Protein AF-A0A8I0H6W7-F1 (afdb_monomer_lite)

pLDDT: mean 93.74, std 3.33, range [80.88, 97.06]

Structure (mmCIF, N/CA/C/O backbone):
data_AF-A0A8I0H6W7-F1
#
_entry.id   AF-A0A8I0H6W7-F1
#
loop_
_atom_site.group_PDB
_atom_site.id
_atom_site.type_symbol
_atom_site.label_atom_id
_atom_site.label_alt_id
_atom_site.label_comp_id
_atom_site.label_asym_id
_atom_site.label_entity_id
_atom_site.label_seq_id
_atom_site.pdbx_PDB_ins_code
_atom_site.Cartn_x
_atom_site.Cartn_y
_atom_site.Cartn_z
_atom_site.occupancy
_atom_site.B_iso_or_equiv
_atom_site.auth_seq_id
_atom_site.auth_comp_id
_atom_site.auth_asym_id
_atom_site.auth_atom_id
_atom_site.pdbx_PDB_model_num
ATOM 1 N N . LYS A 1 1 ? -25.964 -0.171 -8.758 1.00 80.88 1 LYS A N 1
ATOM 2 C CA . LYS A 1 1 ? -25.031 0.983 -8.787 1.00 80.88 1 LYS A CA 1
ATOM 3 C C . LYS A 1 1 ? -23.669 0.427 -9.146 1.00 80.88 1 LYS A C 1
ATOM 5 O O . LYS A 1 1 ? -23.353 -0.638 -8.637 1.00 80.88 1 LYS A O 1
ATOM 10 N N . GLU A 1 2 ? -22.921 1.110 -10.001 1.00 89.44 2 GLU A N 1
ATOM 11 C CA . GLU A 1 2 ? -21.640 0.631 -10.526 1.00 89.44 2 GLU A CA 1
ATOM 12 C C . GLU A 1 2 ? -20.545 1.651 -10.208 1.00 89.44 2 GLU A C 1
ATOM 14 O O . GLU A 1 2 ? -20.805 2.857 -10.179 1.00 89.44 2 GLU A O 1
ATOM 19 N N . LEU A 1 3 ? -19.344 1.150 -9.932 1.00 90.94 3 LEU A N 1
ATOM 20 C CA . LEU A 1 3 ? -18.115 1.919 -9.792 1.00 90.94 3 LEU A CA 1
ATOM 21 C C . LEU A 1 3 ? -17.142 1.369 -10.832 1.00 90.94 3 LEU A C 1
ATOM 23 O O . LEU A 1 3 ? -17.015 0.157 -10.953 1.00 90.94 3 LEU A O 1
ATOM 27 N N . PHE A 1 4 ? -16.478 2.259 -11.560 1.00 92.88 4 PHE A N 1
ATOM 28 C CA . PHE A 1 4 ? -15.432 1.907 -12.511 1.00 92.88 4 PHE A CA 1
ATOM 29 C C . PHE A 1 4 ? -14.177 2.689 -12.156 1.00 92.88 4 PHE A C 1
ATOM 31 O O . PHE A 1 4 ? -14.229 3.911 -11.978 1.00 92.88 4 PHE A O 1
ATOM 38 N N . VAL A 1 5 ? -13.052 1.992 -12.066 1.00 92.06 5 VAL A N 1
ATOM 39 C CA . VAL A 1 5 ? -11.750 2.584 -11.781 1.00 92.06 5 VAL A CA 1
ATOM 40 C C . VAL A 1 5 ? -10.722 2.111 -12.795 1.00 92.06 5 VAL A C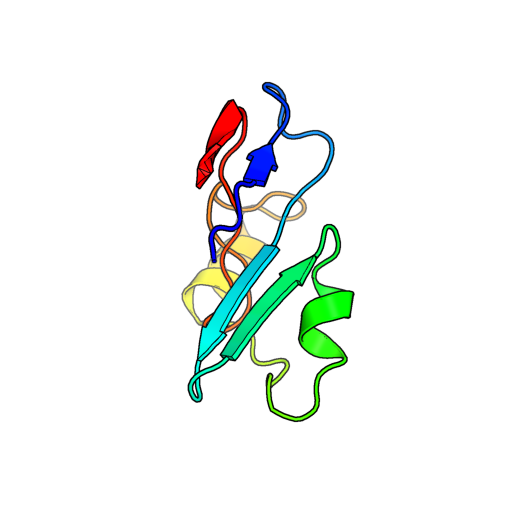 1
ATOM 42 O O . VAL A 1 5 ? -10.709 0.962 -13.220 1.00 92.06 5 VAL A O 1
ATOM 45 N N . ALA A 1 6 ? -9.827 3.009 -13.191 1.00 92.75 6 ALA A N 1
ATOM 46 C CA . ALA A 1 6 ? -8.741 2.708 -14.111 1.00 92.75 6 ALA A CA 1
ATOM 47 C C . ALA A 1 6 ? -7.461 3.398 -13.648 1.00 92.75 6 ALA A C 1
ATOM 49 O O . ALA A 1 6 ? -7.500 4.515 -13.125 1.00 92.75 6 ALA A O 1
ATOM 50 N N . ARG A 1 7 ? -6.327 2.728 -13.846 1.00 94.94 7 ARG A N 1
ATOM 51 C CA . ARG A 1 7 ? -5.001 3.275 -13.566 1.00 94.94 7 ARG A CA 1
ATOM 52 C C . ARG A 1 7 ? -4.315 3.685 -14.860 1.00 94.94 7 ARG A C 1
ATOM 54 O O . ARG A 1 7 ? -4.467 3.030 -15.890 1.00 94.94 7 ARG A O 1
ATOM 61 N N . ASP A 1 8 ? -3.543 4.765 -14.792 1.00 93.81 8 ASP A N 1
ATOM 62 C CA . ASP A 1 8 ? -2.771 5.239 -15.932 1.00 93.81 8 ASP A CA 1
ATOM 63 C C . ASP A 1 8 ? -1.805 4.149 -16.451 1.00 93.81 8 ASP A C 1
ATOM 65 O O . ASP A 1 8 ? -1.362 3.300 -15.666 1.00 93.81 8 ASP A O 1
ATOM 69 N N . PRO A 1 9 ? -1.465 4.144 -17.756 1.00 93.06 9 PRO A N 1
ATOM 70 C CA . PRO A 1 9 ? -0.646 3.089 -18.355 1.00 93.06 9 PRO A CA 1
ATOM 71 C C . PRO A 1 9 ? 0.712 2.888 -17.680 1.00 93.06 9 PRO A C 1
ATOM 73 O O . PRO A 1 9 ? 1.179 1.759 -17.557 1.00 93.06 9 PRO A O 1
ATOM 76 N N . MET A 1 10 ? 1.337 3.976 -17.224 1.00 91.56 10 MET A N 1
ATOM 77 C CA . MET A 1 10 ? 2.647 3.939 -16.572 1.00 91.56 10 MET A CA 1
ATOM 78 C C . MET A 1 10 ? 2.556 3.671 -15.064 1.00 91.56 10 MET A C 1
ATOM 80 O O . MET A 1 10 ? 3.573 3.428 -14.420 1.00 91.56 10 MET A O 1
ATOM 84 N N . GLY A 1 11 ? 1.352 3.694 -14.492 1.00 90.56 11 GLY A N 1
ATOM 85 C CA . GLY A 1 11 ? 1.112 3.526 -13.068 1.00 90.56 11 GLY A CA 1
ATOM 86 C C . GLY A 1 11 ? 1.707 4.634 -12.203 1.00 90.56 11 GLY A C 1
ATOM 87 O O . GLY A 1 11 ? 2.035 4.366 -11.046 1.00 90.56 11 GLY A O 1
ATOM 88 N N . VAL A 1 12 ? 1.845 5.855 -12.729 1.00 92.12 12 VAL A N 1
ATOM 89 C CA . VAL A 1 12 ? 2.436 6.996 -12.010 1.00 92.12 12 VAL A CA 1
ATOM 90 C C . VAL A 1 12 ? 1.684 7.263 -10.710 1.00 92.12 12 VAL A C 1
ATOM 92 O O . VAL A 1 12 ? 2.311 7.445 -9.665 1.00 92.12 12 VAL A O 1
ATOM 95 N N . LYS A 1 13 ? 0.345 7.247 -10.748 1.00 91.81 13 LYS A N 1
ATOM 96 C CA . LYS A 1 13 ? -0.470 7.392 -9.540 1.00 91.81 13 LYS A CA 1
ATOM 97 C C . LYS A 1 13 ? -0.986 6.015 -9.112 1.00 91.81 13 LYS A C 1
ATOM 99 O O . LYS A 1 13 ? -1.704 5.369 -9.879 1.00 91.81 13 LYS A O 1
ATOM 104 N N . PRO A 1 14 ? -0.620 5.521 -7.918 1.00 93.12 14 PRO A N 1
ATOM 105 C CA . PRO A 1 14 ? -1.164 4.269 -7.423 1.00 93.12 14 PRO A CA 1
ATOM 106 C C . PRO A 1 14 ? -2.646 4.421 -7.083 1.00 93.12 14 PRO A C 1
ATOM 108 O O . PRO A 1 14 ? -3.133 5.517 -6.802 1.00 93.12 14 PRO A O 1
ATOM 111 N N . LEU A 1 15 ? -3.355 3.299 -7.106 1.00 95.44 15 LEU A N 1
ATOM 112 C CA . LEU A 1 15 ? -4.727 3.193 -6.634 1.00 95.44 15 LEU A CA 1
ATOM 113 C C . LEU A 1 15 ? -4.828 1.925 -5.795 1.00 95.44 15 LEU A C 1
ATOM 115 O O . LEU A 1 15 ? -4.671 0.821 -6.316 1.00 95.44 15 LEU A O 1
ATOM 119 N N . PHE A 1 16 ? -5.056 2.102 -4.500 1.00 96.31 16 PHE A N 1
ATOM 120 C CA . PHE A 1 16 ? -5.202 1.027 -3.534 1.00 96.31 16 PHE A CA 1
ATOM 121 C C . PHE A 1 16 ? -6.673 0.776 -3.254 1.00 96.31 16 PHE A C 1
ATOM 123 O O . PHE A 1 16 ? -7.481 1.708 -3.269 1.00 96.31 16 PHE A O 1
ATOM 130 N N . TYR A 1 17 ? -7.008 -0.474 -2.970 1.00 96.62 17 TYR A N 1
ATOM 131 C CA . TYR A 1 17 ? -8.343 -0.867 -2.560 1.00 96.62 17 TYR A CA 1
ATOM 132 C C . TYR A 1 17 ? -8.297 -2.024 -1.566 1.00 96.62 17 TYR A C 1
ATOM 134 O O . TYR A 1 17 ? -7.309 -2.755 -1.460 1.00 96.62 17 TYR A O 1
ATOM 142 N N . THR A 1 18 ? -9.383 -2.182 -0.824 1.00 96.44 18 THR A N 1
ATOM 143 C CA . THR A 1 18 ? -9.601 -3.323 0.054 1.00 96.44 18 THR A CA 1
ATOM 144 C C . THR A 1 18 ? -11.088 -3.639 0.128 1.00 96.44 18 THR A C 1
ATOM 146 O O . THR A 1 18 ? -11.930 -2.738 0.099 1.00 96.44 18 THR A O 1
ATOM 149 N N . GLU A 1 19 ? -11.396 -4.928 0.200 1.00 94.56 19 GLU A N 1
ATOM 150 C CA . GLU A 1 19 ? -12.752 -5.442 0.339 1.00 94.56 19 GLU A CA 1
ATOM 151 C C . GLU A 1 19 ? -12.785 -6.358 1.558 1.00 94.56 19 GLU A C 1
ATOM 153 O O . GLU A 1 19 ? -12.252 -7.468 1.539 1.00 94.56 19 GLU A O 1
ATOM 158 N N . GLN A 1 20 ? -13.340 -5.850 2.653 1.00 91.25 20 GLN A N 1
ATOM 159 C CA . GLN A 1 20 ? -13.426 -6.572 3.918 1.00 91.25 20 GLN A CA 1
ATOM 160 C C . GLN A 1 20 ? -14.544 -5.999 4.786 1.00 91.25 20 GLN A C 1
ATOM 162 O O . GLN A 1 20 ? -14.938 -4.843 4.641 1.00 91.25 20 GLN A O 1
ATOM 167 N N . ALA A 1 21 ? -15.098 -6.840 5.665 1.00 86.94 21 ALA A N 1
ATOM 168 C CA . ALA A 1 21 ? -16.213 -6.492 6.550 1.00 86.94 21 ALA A CA 1
ATOM 169 C C . ALA A 1 21 ? -17.441 -5.888 5.823 1.00 86.94 21 ALA A C 1
ATOM 171 O O . ALA A 1 21 ? -18.132 -5.029 6.363 1.00 86.94 21 ALA A O 1
ATOM 172 N N . GLY A 1 22 ? -17.712 -6.332 4.589 1.00 91.38 22 GLY A N 1
ATOM 173 C CA . GLY A 1 22 ? -18.840 -5.848 3.781 1.00 91.38 22 GLY A CA 1
ATOM 174 C C . GLY A 1 22 ? -18.664 -4.433 3.220 1.00 91.38 22 GLY A C 1
ATOM 175 O O . GLY A 1 22 ? -19.627 -3.853 2.725 1.00 91.38 22 GLY A O 1
ATOM 176 N N . MET A 1 23 ? -17.455 -3.872 3.291 1.00 93.19 23 MET A N 1
ATOM 177 C CA . MET A 1 23 ? -17.119 -2.568 2.732 1.00 93.19 23 MET A CA 1
ATOM 178 C C . MET A 1 23 ? -16.121 -2.714 1.592 1.00 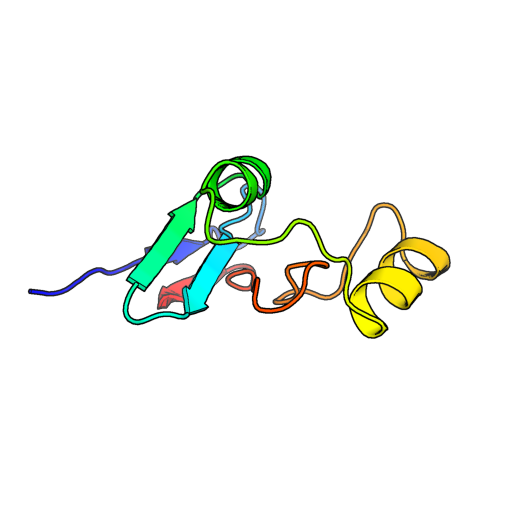93.19 23 MET A C 1
ATOM 180 O O . MET A 1 23 ? -15.222 -3.553 1.637 1.00 93.19 23 MET A O 1
ATOM 184 N N . PHE A 1 24 ? -16.239 -1.815 0.622 1.00 94.69 24 PHE A N 1
ATOM 185 C CA . PHE A 1 24 ? -15.236 -1.601 -0.407 1.00 94.69 24 PHE A CA 1
ATOM 186 C C . PHE A 1 24 ? -14.642 -0.203 -0.224 1.00 94.69 24 PHE A C 1
ATOM 188 O O . PHE A 1 24 ? -15.343 0.799 -0.383 1.00 94.69 24 PHE A O 1
ATOM 195 N N . LEU A 1 25 ? -13.362 -0.131 0.144 1.00 95.81 25 LEU A N 1
ATOM 196 C CA . LEU A 1 25 ? -12.631 1.125 0.326 1.00 95.81 25 LEU A CA 1
ATOM 197 C C . LEU A 1 25 ? -11.566 1.249 -0.759 1.00 95.81 25 LEU A C 1
ATOM 199 O O . LEU A 1 25 ? -10.880 0.276 -1.064 1.00 95.81 25 LEU A O 1
ATOM 203 N N . PHE A 1 26 ? -11.390 2.448 -1.308 1.00 96.00 26 PHE A N 1
ATOM 204 C CA . PHE A 1 26 ? -10.372 2.728 -2.315 1.00 96.00 26 PHE A CA 1
ATOM 205 C C . PHE A 1 26 ? -9.782 4.129 -2.136 1.00 96.00 26 PHE A C 1
ATOM 207 O O . PHE A 1 26 ? -10.403 5.017 -1.553 1.00 96.00 26 PHE A O 1
ATOM 214 N N . GLY A 1 27 ? -8.569 4.335 -2.642 1.00 95.69 27 GLY A N 1
ATOM 215 C CA . GLY A 1 27 ? -7.886 5.619 -2.561 1.00 95.69 27 GLY A CA 1
ATOM 216 C C . GLY A 1 27 ? -6.563 5.614 -3.310 1.00 95.69 27 GLY A C 1
ATOM 217 O O . GLY A 1 27 ? -5.919 4.580 -3.462 1.00 95.69 27 GLY A O 1
ATOM 218 N N . SER A 1 28 ? -6.128 6.782 -3.780 1.00 94.62 28 SER A N 1
ATOM 219 C CA . SER A 1 28 ? -4.841 6.896 -4.478 1.00 94.62 28 SER A CA 1
ATOM 220 C C . SER A 1 28 ? -3.626 6.891 -3.549 1.00 94.62 28 SER A C 1
ATOM 222 O O . SER A 1 28 ? -2.490 6.980 -4.000 1.00 94.62 28 SER A O 1
ATOM 224 N N . GLU A 1 29 ? -3.859 6.837 -2.241 1.00 95.00 29 GLU A N 1
ATOM 225 C CA . GLU A 1 29 ? -2.825 6.758 -1.224 1.00 9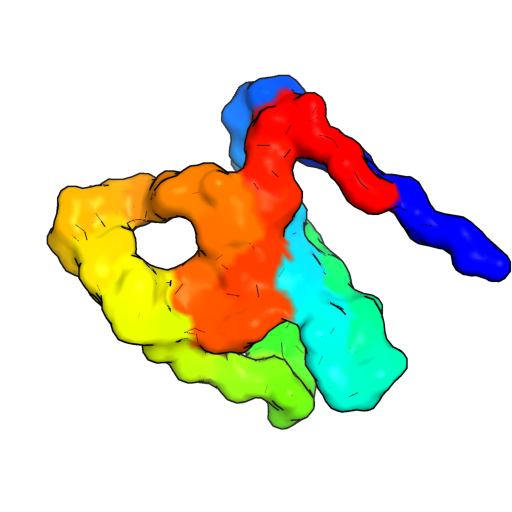5.00 29 GLU A CA 1
ATOM 226 C C . GLU A 1 29 ? -3.201 5.681 -0.217 1.00 95.00 29 GLU A C 1
ATOM 228 O O . GLU A 1 29 ? -4.337 5.623 0.252 1.00 95.00 29 GLU A O 1
ATOM 233 N N . ILE A 1 30 ? -2.236 4.848 0.162 1.00 95.62 30 ILE A N 1
ATOM 234 C CA . ILE A 1 30 ? -2.506 3.750 1.091 1.00 95.62 30 ILE A CA 1
ATOM 235 C C . ILE A 1 30 ? -2.952 4.245 2.470 1.00 95.62 30 ILE A C 1
ATOM 237 O O . ILE A 1 30 ? -3.813 3.645 3.108 1.00 95.62 30 ILE A O 1
ATOM 241 N N . LYS A 1 31 ? -2.442 5.407 2.894 1.00 95.88 31 LYS A N 1
ATOM 242 C CA . LYS A 1 31 ? -2.810 6.033 4.166 1.00 95.88 31 LYS A CA 1
ATOM 243 C C . LYS A 1 31 ? -4.295 6.405 4.242 1.00 95.88 31 LYS A C 1
ATOM 245 O O . LYS A 1 31 ? -4.832 6.490 5.337 1.00 95.88 31 LYS A O 1
ATOM 250 N N . THR A 1 32 ? -4.966 6.584 3.100 1.00 96.25 32 THR A N 1
ATOM 251 C CA . THR A 1 32 ? -6.417 6.803 3.052 1.00 96.25 32 THR A CA 1
ATOM 252 C C . THR A 1 32 ? -7.176 5.584 3.567 1.00 96.25 32 THR A C 1
ATOM 254 O O . THR A 1 32 ? -8.115 5.743 4.339 1.00 96.25 32 THR A O 1
ATOM 257 N N . LEU A 1 33 ? -6.754 4.373 3.190 1.00 96.69 33 LEU A N 1
ATOM 258 C CA . LEU A 1 33 ? -7.373 3.133 3.665 1.00 96.69 33 LEU A CA 1
ATOM 259 C C . LEU A 1 33 ? -7.020 2.886 5.135 1.00 96.69 33 LEU A C 1
ATOM 261 O O . LEU A 1 33 ? -7.899 2.567 5.928 1.00 96.69 33 LEU A O 1
ATOM 265 N N . LEU A 1 34 ? -5.753 3.098 5.505 1.00 97.00 34 LEU A N 1
ATOM 266 C CA . LEU A 1 34 ? -5.254 2.897 6.873 1.00 97.00 34 LEU A CA 1
ATOM 267 C C . LEU A 1 34 ? -5.834 3.883 7.899 1.00 97.00 34 LEU A C 1
ATOM 269 O O . LEU A 1 34 ? -5.749 3.640 9.098 1.00 97.00 34 LEU A O 1
ATOM 273 N N . ALA A 1 35 ? -6.419 4.996 7.453 1.00 96.88 35 ALA A N 1
ATOM 274 C CA . ALA A 1 35 ? -7.133 5.917 8.332 1.00 96.88 35 ALA A CA 1
ATOM 275 C C . ALA A 1 35 ? -8.489 5.359 8.804 1.00 96.88 35 ALA A C 1
ATOM 277 O O . ALA A 1 35 ? -9.067 5.883 9.757 1.00 96.88 35 ALA A O 1
ATOM 278 N N . HIS A 1 36 ? -9.020 4.322 8.147 1.00 95.81 36 HIS A N 1
ATOM 279 C CA . HIS A 1 36 ? -10.294 3.723 8.521 1.00 95.81 36 HIS A CA 1
ATOM 280 C C . HIS A 1 36 ? -10.113 2.764 9.715 1.00 95.81 36 HIS A C 1
ATOM 282 O O . HIS A 1 36 ? -9.299 1.847 9.636 1.00 95.81 36 HIS A O 1
ATOM 288 N N . PRO A 1 37 ? -10.899 2.889 10.801 1.00 93.88 37 PRO A N 1
ATOM 289 C CA . PRO A 1 37 ? -10.655 2.174 12.062 1.00 93.88 37 PRO A CA 1
ATOM 290 C C .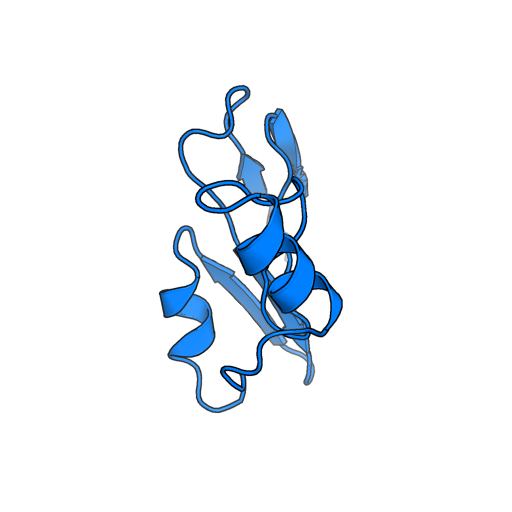 PRO A 1 37 ? -10.762 0.645 11.963 1.00 93.88 37 PRO A C 1
ATOM 292 O O . PRO A 1 37 ? -10.229 -0.068 12.806 1.00 93.88 37 PRO A O 1
ATOM 295 N N . GLN A 1 38 ? -11.458 0.134 10.945 1.00 93.56 38 GLN A N 1
ATOM 296 C CA . GLN A 1 38 ? -11.597 -1.306 10.697 1.00 93.56 38 GLN A CA 1
ATOM 297 C C . GLN A 1 38 ? -10.488 -1.885 9.805 1.00 93.56 38 GLN A C 1
ATOM 299 O O . GLN A 1 38 ? -10.501 -3.083 9.540 1.00 93.56 38 GLN A O 1
ATOM 304 N N . ILE A 1 39 ? -9.551 -1.060 9.329 1.00 94.38 39 ILE A N 1
ATOM 305 C CA . ILE A 1 39 ? -8.429 -1.494 8.496 1.00 94.38 39 ILE A CA 1
ATOM 306 C C . ILE A 1 39 ? -7.161 -1.474 9.356 1.00 94.38 39 ILE A C 1
ATOM 308 O O . ILE A 1 39 ? -6.606 -0.402 9.607 1.00 94.38 39 ILE A O 1
ATOM 312 N N . PRO A 1 40 ? -6.690 -2.634 9.846 1.00 93.38 40 PRO A N 1
ATOM 313 C CA . PRO A 1 40 ? -5.484 -2.679 10.655 1.00 93.38 40 PRO A CA 1
ATOM 314 C C . PRO A 1 40 ? -4.252 -2.368 9.799 1.00 93.38 40 PRO A C 1
ATOM 316 O O . PRO A 1 40 ? -4.084 -2.895 8.700 1.00 93.38 40 PRO A O 1
ATOM 319 N N . ALA A 1 41 ? -3.337 -1.560 10.335 1.00 95.94 41 ALA A N 1
ATOM 320 C CA . ALA A 1 41 ? -2.031 -1.307 9.728 1.00 95.94 41 ALA A CA 1
ATOM 321 C C . ALA A 1 41 ? -1.064 -2.481 9.974 1.00 95.94 41 ALA A C 1
ATOM 323 O O . ALA A 1 41 ? -0.020 -2.327 10.606 1.00 95.94 41 ALA A O 1
ATOM 324 N N . GLN A 1 42 ? -1.431 -3.670 9.492 1.00 96.94 42 GLN A N 1
ATOM 325 C CA . GLN A 1 42 ? -0.632 -4.888 9.594 1.00 96.94 42 GLN A CA 1
ATOM 326 C C . GLN A 1 42 ? 0.061 -5.177 8.262 1.00 96.94 42 GLN A C 1
ATOM 328 O O . GLN A 1 42 ? -0.600 -5.377 7.250 1.00 96.94 42 GLN A O 1
ATOM 333 N N . VAL A 1 43 ? 1.393 -5.181 8.255 1.00 96.56 43 VAL A N 1
ATOM 334 C CA . VAL A 1 43 ? 2.186 -5.566 7.077 1.00 96.56 43 VAL A CA 1
ATOM 335 C C . VAL A 1 43 ? 2.079 -7.076 6.885 1.00 96.56 43 VAL A C 1
ATOM 337 O O . VAL A 1 43 ? 2.248 -7.820 7.853 1.00 96.56 43 VAL A O 1
ATOM 340 N N . SER A 1 44 ? 1.817 -7.524 5.655 1.00 95.94 44 SER A N 1
ATOM 341 C CA . SER A 1 44 ? 1.753 -8.955 5.362 1.00 95.94 44 SER A CA 1
ATOM 342 C C . SER A 1 44 ? 3.141 -9.582 5.344 1.00 95.94 44 SER A C 1
ATOM 344 O O . SER A 1 44 ? 4.153 -8.899 5.168 1.00 95.94 44 SER A O 1
ATOM 346 N N . ARG A 1 45 ? 3.223 -10.904 5.508 1.00 96.31 45 ARG A N 1
ATOM 347 C CA . ARG A 1 45 ? 4.508 -11.616 5.421 1.00 96.31 45 ARG A CA 1
ATOM 348 C C . ARG A 1 45 ? 5.194 -11.348 4.076 1.00 96.31 45 ARG A C 1
ATOM 350 O O . ARG A 1 45 ? 6.394 -11.079 4.029 1.00 96.31 45 ARG A O 1
ATOM 357 N N . GLU A 1 46 ? 4.432 -11.386 2.992 1.00 94.94 46 GLU A N 1
ATOM 358 C CA . GLU A 1 46 ? 4.890 -11.104 1.634 1.00 94.94 46 GLU A CA 1
ATOM 359 C C . GLU A 1 46 ? 5.244 -9.629 1.456 1.00 94.94 46 GLU A C 1
ATOM 361 O O . GLU A 1 46 ? 6.282 -9.324 0.870 1.00 94.94 46 GLU A O 1
ATOM 366 N N . GLY A 1 47 ? 4.438 -8.719 2.003 1.00 95.12 47 GLY A N 1
ATOM 367 C CA . GLY A 1 47 ? 4.712 -7.285 2.005 1.00 95.12 47 GLY A CA 1
ATOM 368 C C . GLY A 1 47 ? 6.021 -6.958 2.719 1.00 95.12 47 GLY A C 1
ATOM 369 O O . GLY A 1 47 ? 6.837 -6.203 2.197 1.00 95.12 47 GLY A O 1
ATOM 370 N N . LEU A 1 48 ? 6.287 -7.598 3.861 1.00 95.50 48 LEU A N 1
ATOM 371 C CA . LEU A 1 48 ? 7.546 -7.456 4.589 1.00 95.50 48 LEU A CA 1
ATOM 372 C C . LEU A 1 48 ? 8.738 -7.917 3.743 1.00 95.50 48 LEU A C 1
ATOM 374 O O . LEU A 1 48 ? 9.732 -7.200 3.646 1.00 95.50 48 LEU A O 1
ATOM 378 N N . MET A 1 49 ? 8.642 -9.084 3.098 1.00 95.69 49 MET A N 1
ATOM 379 C CA . MET A 1 49 ? 9.704 -9.573 2.209 1.00 95.69 49 MET A CA 1
ATOM 380 C C . MET A 1 49 ? 9.942 -8.617 1.032 1.00 95.69 49 MET A C 1
ATOM 382 O O . MET A 1 49 ? 11.091 -8.332 0.702 1.00 95.69 49 MET A O 1
ATOM 386 N N . GLN A 1 50 ? 8.879 -8.081 0.429 1.00 94.75 50 GLN A N 1
ATOM 387 C CA . GLN A 1 50 ? 8.976 -7.109 -0.662 1.00 94.75 50 GLN A CA 1
ATOM 388 C C . GLN A 1 50 ? 9.655 -5.816 -0.218 1.00 94.75 50 GLN A C 1
ATOM 390 O O . GLN A 1 50 ? 10.555 -5.342 -0.901 1.00 94.75 50 GLN A O 1
ATOM 395 N N . LEU A 1 51 ? 9.281 -5.267 0.939 1.00 93.69 51 LEU A N 1
ATOM 396 C CA . LEU A 1 51 ? 9.915 -4.060 1.467 1.00 93.69 51 LEU A CA 1
ATOM 397 C C . LEU A 1 51 ? 11.418 -4.258 1.698 1.00 93.69 51 LEU A C 1
ATOM 399 O O . LEU A 1 51 ? 12.201 -3.362 1.394 1.00 93.69 51 LEU A O 1
ATOM 403 N N . MET A 1 52 ? 11.817 -5.430 2.201 1.00 95.50 52 MET A N 1
ATOM 404 C CA . MET A 1 52 ? 13.221 -5.739 2.495 1.00 95.50 52 MET A CA 1
ATOM 405 C C . MET A 1 52 ? 14.055 -6.013 1.238 1.00 95.50 52 MET A C 1
ATOM 407 O O . MET A 1 52 ? 15.231 -5.667 1.205 1.00 95.50 52 MET A O 1
ATOM 411 N N . LEU A 1 53 ? 13.471 -6.649 0.217 1.00 95.75 53 LEU A N 1
ATOM 412 C CA . LEU A 1 53 ? 14.207 -7.115 -0.967 1.00 95.75 53 LEU A CA 1
ATOM 413 C C . LEU A 1 53 ? 14.074 -6.195 -2.184 1.00 95.75 53 LEU A C 1
ATOM 415 O O . LEU A 1 53 ? 14.967 -6.170 -3.026 1.00 95.75 53 LEU A O 1
ATOM 419 N N . LEU A 1 54 ? 12.957 -5.478 -2.304 1.00 93.56 54 LEU A N 1
ATOM 420 C CA . LEU A 1 54 ? 12.602 -4.678 -3.480 1.00 93.56 54 LEU A CA 1
ATOM 421 C C . LEU A 1 54 ? 12.504 -3.181 -3.177 1.00 93.56 54 LEU A C 1
ATOM 423 O O . LEU A 1 54 ? 12.336 -2.399 -4.113 1.00 93.56 54 LEU A O 1
ATOM 427 N N . GLY A 1 55 ? 12.600 -2.772 -1.907 1.00 85.50 55 GLY A N 1
ATOM 428 C CA . GLY A 1 55 ? 12.457 -1.378 -1.489 1.00 85.50 55 GLY A CA 1
ATOM 429 C C . GLY A 1 55 ? 13.379 -0.429 -2.274 1.00 85.50 55 GLY A C 1
ATOM 430 O O . GLY A 1 55 ? 14.564 -0.729 -2.431 1.00 85.50 55 GLY A O 1
ATOM 431 N N . PRO A 1 56 ? 12.873 0.718 -2.782 1.00 84.12 56 PRO A N 1
ATOM 432 C CA . PRO A 1 56 ? 11.543 1.313 -2.561 1.00 84.12 56 PRO A CA 1
ATOM 433 C C . PRO A 1 56 ? 10.409 0.767 -3.460 1.00 84.12 56 PRO A C 1
ATOM 435 O O . PRO A 1 56 ? 9.281 1.256 -3.390 1.00 84.12 56 PRO A O 1
ATOM 438 N N . GLY A 1 57 ? 10.691 -0.203 -4.330 1.00 86.88 57 GLY A N 1
ATOM 439 C CA . GLY A 1 57 ? 9.706 -0.867 -5.184 1.00 86.88 57 GLY A CA 1
ATOM 440 C C . GLY A 1 57 ? 8.853 -1.908 -4.449 1.00 86.88 57 GLY A C 1
ATOM 441 O O . GLY A 1 57 ? 9.124 -2.291 -3.314 1.00 86.88 57 GLY A O 1
ATOM 442 N N . ARG A 1 58 ? 7.799 -2.373 -5.125 1.00 89.88 58 ARG A N 1
ATOM 443 C CA . ARG A 1 58 ? 6.907 -3.462 -4.690 1.00 89.88 58 ARG A CA 1
ATOM 444 C C . ARG A 1 58 ? 6.378 -4.212 -5.907 1.00 89.88 58 ARG A C 1
ATOM 446 O O . ARG A 1 58 ? 6.441 -3.695 -7.026 1.00 89.88 58 ARG A O 1
ATOM 453 N N . ILE A 1 59 ? 5.850 -5.410 -5.698 1.00 93.00 59 ILE A N 1
ATOM 454 C CA . ILE A 1 59 ? 5.245 -6.199 -6.769 1.00 93.00 59 ILE A CA 1
ATOM 455 C C . ILE A 1 59 ? 3.951 -5.495 -7.221 1.00 93.00 59 ILE A C 1
ATOM 457 O O . ILE A 1 59 ? 3.100 -5.190 -6.384 1.00 93.00 59 ILE A O 1
ATOM 461 N N . PRO A 1 60 ? 3.763 -5.220 -8.527 1.00 92.12 60 PRO A N 1
ATOM 462 C CA . PRO A 1 60 ? 2.544 -4.583 -9.010 1.00 92.12 60 PRO A CA 1
ATOM 463 C C . PRO A 1 60 ? 1.299 -5.397 -8.657 1.00 92.12 60 PRO A C 1
ATOM 465 O O . PRO A 1 60 ? 1.179 -6.560 -9.041 1.00 92.12 60 PRO A O 1
ATOM 468 N N . GLY A 1 61 ? 0.340 -4.758 -7.992 1.00 93.44 61 GLY A N 1
ATOM 469 C CA . GLY A 1 61 ? -0.892 -5.407 -7.538 1.00 93.44 61 GLY A CA 1
ATOM 470 C C . GLY A 1 61 ? -0.961 -5.611 -6.024 1.00 93.44 61 GLY A C 1
ATOM 471 O O . GLY A 1 61 ? -2.046 -5.812 -5.480 1.00 93.44 61 GLY A O 1
ATOM 472 N N . ASP A 1 62 ? 0.180 -5.522 -5.346 1.00 95.25 62 ASP A N 1
ATOM 473 C CA . ASP A 1 62 ? 0.309 -5.749 -3.913 1.00 95.25 62 ASP A CA 1
ATOM 474 C C . ASP A 1 62 ? 0.233 -4.430 -3.125 1.00 95.25 62 ASP A C 1
ATOM 476 O O . ASP A 1 62 ? 0.823 -3.416 -3.506 1.00 95.25 62 ASP A O 1
ATOM 480 N N . GLY A 1 63 ? -0.530 -4.433 -2.031 1.00 95.00 63 GLY A N 1
ATOM 481 C CA . GLY A 1 63 ? -0.710 -3.278 -1.158 1.00 95.00 63 GLY A CA 1
ATOM 482 C C . GLY A 1 63 ? 0.196 -3.260 0.071 1.00 95.00 63 GLY A C 1
ATOM 483 O O . GLY A 1 63 ? 0.033 -2.363 0.885 1.00 95.00 63 GLY A O 1
ATOM 484 N N . VAL A 1 64 ? 1.123 -4.206 0.244 1.00 96.00 64 VAL A N 1
ATOM 485 C CA . VAL A 1 64 ? 2.060 -4.382 1.377 1.00 96.00 64 VAL A CA 1
ATOM 486 C C . VAL A 1 64 ? 1.396 -4.735 2.717 1.00 96.00 64 VAL A C 1
ATOM 488 O O . VAL A 1 64 ? 1.980 -5.444 3.537 1.00 96.00 64 VAL A O 1
ATOM 491 N N . PHE A 1 65 ? 0.179 -4.262 2.951 1.00 96.75 65 PHE A N 1
ATOM 492 C CA . PHE A 1 65 ? -0.610 -4.517 4.147 1.00 96.75 65 PHE A CA 1
ATOM 493 C C . PHE A 1 65 ? -1.624 -5.635 3.916 1.00 96.75 65 PHE A C 1
ATOM 495 O O . PHE A 1 65 ? -2.118 -5.832 2.804 1.00 96.75 65 PHE A O 1
ATOM 502 N N . GLU A 1 66 ? -1.963 -6.341 4.988 1.00 96.12 66 GLU A N 1
ATOM 503 C CA . GLU A 1 66 ? -2.946 -7.417 4.977 1.00 96.12 66 GLU A CA 1
ATOM 504 C C . GLU A 1 66 ? -4.286 -6.949 4.395 1.00 96.12 66 GLU A C 1
ATOM 506 O O . GLU A 1 66 ? -4.853 -5.927 4.789 1.00 96.12 66 GLU A O 1
ATOM 511 N N . GLY A 1 67 ? -4.785 -7.696 3.409 1.00 95.56 67 GLY A N 1
ATOM 512 C CA . GLY A 1 67 ? -6.056 -7.411 2.739 1.00 95.56 67 GLY A CA 1
ATOM 513 C C . GLY A 1 67 ? -6.081 -6.157 1.851 1.00 95.56 67 GLY A C 1
ATOM 514 O O . GLY A 1 67 ? -7.120 -5.888 1.241 1.00 95.56 67 GLY A O 1
ATOM 515 N N . ILE A 1 68 ? -4.984 -5.398 1.731 1.00 97.06 68 ILE A N 1
ATOM 516 C CA . ILE A 1 68 ? -4.888 -4.238 0.834 1.00 97.06 68 ILE A CA 1
ATOM 517 C C . ILE A 1 68 ? -4.233 -4.659 -0.480 1.00 97.06 68 ILE A C 1
ATOM 519 O O . ILE A 1 68 ? -3.189 -5.307 -0.504 1.00 97.06 68 ILE A O 1
ATOM 523 N N . ARG A 1 69 ? -4.840 -4.256 -1.595 1.00 96.00 69 ARG A N 1
ATOM 524 C CA . ARG A 1 69 ? -4.336 -4.512 -2.947 1.00 96.00 69 ARG A CA 1
ATOM 525 C C . ARG A 1 69 ? -4.172 -3.208 -3.708 1.00 96.00 69 ARG A C 1
ATOM 527 O O . ARG A 1 69 ? -4.741 -2.180 -3.348 1.00 96.00 69 ARG A O 1
ATOM 534 N N . GLU A 1 70 ? -3.404 -3.262 -4.783 1.00 95.12 70 GLU A N 1
ATOM 535 C CA . GLU A 1 70 ? -3.206 -2.153 -5.711 1.00 95.12 70 GLU A CA 1
ATOM 536 C C . GLU A 1 70 ? -3.773 -2.534 -7.085 1.00 95.12 70 GLU A C 1
ATOM 538 O O . GLU A 1 70 ? -3.653 -3.676 -7.523 1.00 95.12 70 GLU A O 1
ATOM 543 N N . ILE A 1 71 ? -4.386 -1.601 -7.812 1.00 95.25 71 ILE A N 1
ATOM 544 C CA . ILE A 1 71 ? -4.685 -1.839 -9.231 1.00 95.25 71 ILE A CA 1
ATOM 545 C C . ILE A 1 71 ? -3.376 -1.776 -10.012 1.00 95.25 71 ILE A C 1
ATOM 547 O O . ILE A 1 71 ? -2.623 -0.810 -9.894 1.00 95.25 71 ILE A O 1
ATOM 551 N N . ARG A 1 72 ? -3.085 -2.792 -10.828 1.00 95.50 72 ARG A N 1
ATOM 552 C CA . ARG A 1 72 ? -1.867 -2.823 -11.654 1.00 95.50 72 ARG A CA 1
ATOM 553 C C . ARG A 1 72 ? -1.837 -1.657 -12.667 1.00 95.50 72 ARG A C 1
ATOM 555 O O . ARG A 1 72 ? -2.900 -1.206 -13.094 1.00 95.50 72 ARG A O 1
ATOM 562 N N . PRO A 1 73 ? -0.650 -1.160 -13.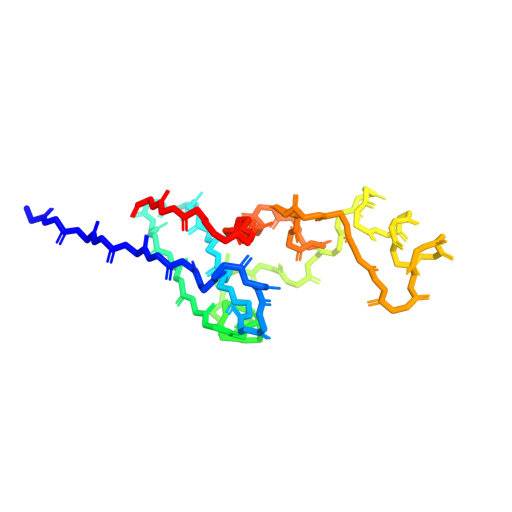063 1.00 94.75 73 PRO A N 1
ATOM 563 C CA . PRO A 1 73 ? -0.520 -0.148 -14.117 1.00 94.75 73 PRO A CA 1
ATOM 564 C C . PRO A 1 73 ? -1.297 -0.524 -15.388 1.00 94.75 73 PRO A C 1
ATOM 566 O O . PRO A 1 73 ? -1.316 -1.694 -15.774 1.00 94.75 73 PRO A O 1
ATOM 569 N N . GLY A 1 74 ? -1.969 0.451 -16.008 1.00 95.25 74 GLY A N 1
ATOM 570 C CA . GLY A 1 74 ? -2.741 0.260 -17.243 1.00 95.25 74 GLY A CA 1
ATOM 571 C C . GLY A 1 74 ? -3.947 -0.682 -17.147 1.00 95.25 74 GLY A C 1
ATOM 572 O O . GLY A 1 74 ? -4.470 -1.090 -18.181 1.00 95.25 74 GLY A O 1
ATOM 573 N N . CYS A 1 75 ? -4.380 -1.053 -15.939 1.00 95.88 75 CYS A N 1
ATOM 574 C CA . CYS A 1 75 ? -5.536 -1.924 -15.717 1.00 95.88 75 CYS A CA 1
ATOM 575 C C . CYS A 1 75 ? -6.754 -1.141 -15.195 1.00 95.88 75 CYS A C 1
ATOM 577 O O . CYS A 1 75 ? -6.614 -0.067 -14.604 1.00 95.88 75 CYS A O 1
ATOM 579 N N . CYS A 1 76 ? -7.945 -1.715 -15.375 1.00 92.12 76 CYS A N 1
ATOM 580 C CA . CYS A 1 7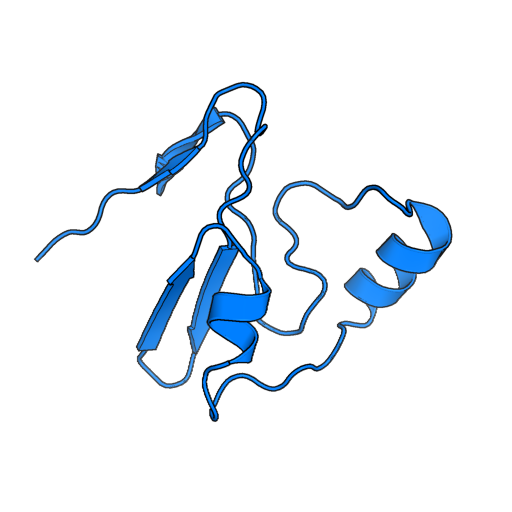6 ? -9.212 -1.237 -14.818 1.00 92.12 76 CYS A CA 1
ATOM 581 C C . CYS A 1 76 ? -9.916 -2.318 -13.979 1.00 92.12 76 CYS A C 1
ATOM 583 O O . CYS A 1 76 ? -9.523 -3.487 -14.029 1.00 92.12 76 CYS A O 1
ATOM 585 N N . GLY A 1 77 ? -10.919 -1.909 -13.196 1.00 81.75 77 GLY A N 1
ATOM 586 C CA . GLY A 1 77 ? -11.723 -2.757 -12.314 1.00 81.75 77 GLY A CA 1
ATOM 587 C C . GLY A 1 77 ? -13.014 -2.091 -11.864 1.00 81.75 77 GLY A C 1
ATOM 588 O O . GLY A 1 77 ? -13.153 -0.859 -12.061 1.00 81.75 77 GLY A O 1
#

Secondary structure (DSSP, 8-state):
-----B--TT--S--EEEEETTEEEEESSHHHHHTSTTS--PBPHHHHHHHHHHTT---TTB-SBTTEEEPPTT-B-

Radius of gyration: 12.48 Å; chains: 1; bounding box: 39×19×30 Å

Organism: NCBI:txid611301

Sequence (77 aa):
KELFVARDPMGVKPLFYTEQAGMFLFGSEIKTLLAHPQIPAQVSREGLMQLMLLGPGRIPGDGVFEGIREIRPGCCG

Foldseek 3Di:
DDDKDWAAQVNPFKKKWFDPPNDIDIDSDLVRVCVDPPFPQAFDPQLVVCCVPVPVDGDAQPPRHPRMTIHGHGDMD

InterPro domains:
  IPR017932 Glutamine amidotransferase type 2 domain [PF13537] (2-35)
  IPR017932 Glutamine amidotransferase type 2 domain [PS51278] (1-77)
  IPR029055 Nucleophile aminohydrolases, N-terminal [G3DSA:3.60.20.10] (1-77)
  IPR029055 Nucleophile aminohydrolases, N-terminal [SSF56235] (2-76)
  IPR051786 Asparagine Synthetase/Amidase [PTHR43284] (1-76)